Protein AF-A0A497LPN9-F1 (afdb_monomer)

pLDDT: mean 79.45, std 16.65, range [37.09, 97.19]

Foldseek 3Di:
DDPVVVVVVVVVVVVVVVVVPPPDDDDPVCVVPPDDDPDDLVRLVCCCVVPVVVVVVLLVQLCVVQPPHDADDDDPPQDDDDPNDGPRRVVVVLCVVAVVSVVSSVQSSCCSRPVDWDWDQDPVVSYIDTDDDDPPPDDDD

Sequence (141 aa):
MKIQDKIGKVTKTLIESIRGRTDALYTSTQRSIGLTPEISFDEMWEIYLAQPAVRAAVDFRADQIVGAGFFTTMSEEYNEKRGGKTAKEFIDEFCETVGLDQLLQVAARNLVAFGNEFWWIRPKEGDVISIPLFKVQKISF

Secondary structure (DSSP, 8-state):
--HHHHHHHHHHHHHHHHHT--S----HHHHHH-PPPSS-HHHHHHHHHH-HHHHHHHHHHHHHHHTT-------TT----BTTB-HHHHHHHHHHHHTHHHHHHHHHHHHHHHS--EEEEETTTTEEEEEP----S----

Structure (mmCIF, N/CA/C/O backbone):
data_AF-A0A497LPN9-F1
#
_entry.id   AF-A0A497LPN9-F1
#
loop_
_atom_site.group_PDB
_atom_site.id
_atom_site.type_symbol
_atom_site.label_atom_id
_atom_site.label_alt_id
_atom_site.label_comp_id
_atom_site.label_asym_id
_atom_site.label_entity_id
_atom_site.label_seq_id
_atom_site.pdbx_PDB_ins_code
_atom_site.Cartn_x
_atom_site.Cartn_y
_atom_site.Cartn_z
_atom_site.occupancy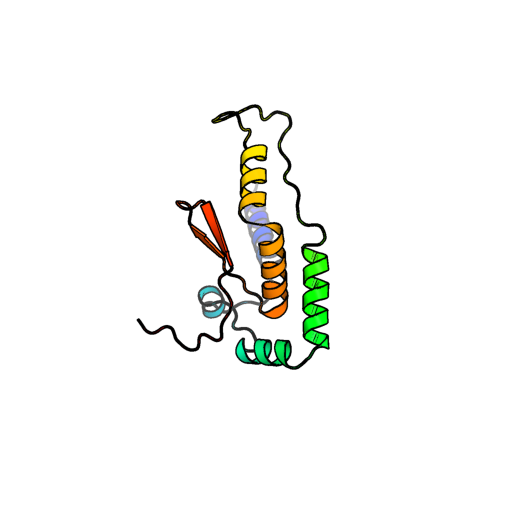
_atom_site.B_iso_or_equiv
_atom_site.auth_seq_id
_atom_site.auth_comp_id
_atom_site.auth_asym_id
_atom_site.auth_atom_id
_atom_site.pdbx_PDB_model_num
ATOM 1 N N . MET A 1 1 ? -26.707 54.899 1.920 1.00 48.25 1 MET A N 1
ATOM 2 C CA . MET A 1 1 ? -25.447 54.147 1.722 1.00 48.25 1 MET A CA 1
ATOM 3 C C . MET A 1 1 ? -25.673 53.151 0.582 1.00 48.25 1 MET A C 1
ATOM 5 O O . MET A 1 1 ? -26.168 52.062 0.804 1.00 48.25 1 MET A O 1
ATOM 9 N N . LYS A 1 2 ? -25.873 53.688 -0.626 1.00 46.97 2 LYS A N 1
ATOM 10 C CA . LYS A 1 2 ? -24.908 53.866 -1.731 1.00 46.97 2 LYS A CA 1
ATOM 11 C C . LYS A 1 2 ? -24.672 52.555 -2.494 1.00 46.97 2 LYS A C 1
ATOM 13 O O . LYS A 1 2 ? -23.815 51.754 -2.160 1.00 46.97 2 LYS A O 1
ATOM 18 N N . ILE A 1 3 ? -25.444 52.413 -3.574 1.00 56.12 3 ILE A N 1
ATOM 19 C CA . ILE A 1 3 ? -25.409 51.365 -4.613 1.00 56.12 3 ILE A CA 1
ATOM 20 C C . ILE A 1 3 ? -23.973 51.085 -5.116 1.00 56.12 3 ILE A C 1
ATOM 22 O O . ILE A 1 3 ? -23.668 49.974 -5.540 1.00 56.12 3 ILE A O 1
ATOM 26 N N . GLN A 1 4 ? -23.072 52.061 -4.971 1.00 56.53 4 GLN A N 1
ATOM 27 C CA . GLN A 1 4 ? -21.643 51.950 -5.263 1.00 56.53 4 GLN A CA 1
ATOM 28 C C . GLN A 1 4 ? -20.901 50.883 -4.430 1.00 56.53 4 GLN A C 1
ATOM 30 O O . GLN A 1 4 ? -20.039 50.206 -4.984 1.00 56.53 4 GLN A O 1
ATOM 35 N N . ASP A 1 5 ? -21.274 50.632 -3.167 1.00 58.25 5 ASP A N 1
ATOM 36 C CA . ASP A 1 5 ? -20.617 49.599 -2.336 1.00 58.25 5 ASP A CA 1
ATOM 37 C C . ASP A 1 5 ? -20.963 48.172 -2.780 1.00 58.25 5 ASP A C 1
ATOM 39 O O . ASP A 1 5 ? -20.150 47.250 -2.678 1.00 58.25 5 ASP A O 1
ATOM 43 N N . LYS A 1 6 ? -22.177 47.976 -3.309 1.00 55.62 6 LYS A N 1
ATOM 44 C CA . LYS A 1 6 ? -22.629 46.666 -3.796 1.00 55.62 6 LYS A CA 1
ATOM 45 C C . LYS A 1 6 ? -21.935 46.307 -5.111 1.00 55.62 6 LYS A C 1
ATOM 47 O O . LYS A 1 6 ? -21.541 45.160 -5.297 1.00 55.62 6 LYS A O 1
ATOM 52 N N . ILE A 1 7 ? -21.722 47.302 -5.974 1.00 59.94 7 ILE A N 1
ATOM 53 C CA . ILE A 1 7 ? -20.980 47.153 -7.233 1.00 59.94 7 ILE A CA 1
ATOM 54 C C . ILE A 1 7 ? -19.500 46.870 -6.944 1.00 59.94 7 ILE A C 1
ATOM 56 O O . ILE A 1 7 ? -18.939 45.956 -7.540 1.00 59.94 7 ILE A O 1
ATOM 60 N N . GLY A 1 8 ? -18.897 47.569 -5.975 1.00 57.28 8 GLY A N 1
ATOM 61 C CA . GLY A 1 8 ? -17.507 47.347 -5.561 1.00 57.28 8 GLY A CA 1
ATOM 62 C C . GLY A 1 8 ? -17.242 45.956 -4.974 1.00 57.28 8 GLY A C 1
ATOM 63 O O . GLY A 1 8 ? -16.194 45.370 -5.233 1.00 57.28 8 GLY A O 1
ATOM 64 N N . LYS A 1 9 ? -18.195 45.380 -4.226 1.00 57.31 9 LYS A N 1
ATOM 65 C CA . LYS A 1 9 ? -18.080 43.993 -3.738 1.00 57.31 9 LYS A CA 1
ATOM 66 C C . LYS A 1 9 ? -18.132 42.974 -4.874 1.00 57.31 9 LYS A C 1
ATOM 68 O O . LYS A 1 9 ? -17.310 42.067 -4.898 1.00 57.31 9 LYS A O 1
ATOM 73 N N . VAL A 1 10 ? -19.051 43.144 -5.826 1.00 60.12 10 VAL A N 1
ATOM 74 C CA . VAL A 1 10 ? -19.208 42.215 -6.957 1.00 60.12 10 VAL A CA 1
ATOM 75 C C . VAL A 1 10 ? -17.993 42.252 -7.881 1.00 60.12 10 VAL A C 1
ATOM 77 O O . VAL A 1 10 ? -17.508 41.198 -8.286 1.00 60.12 10 VAL A O 1
ATOM 80 N N . THR A 1 11 ? -17.450 43.438 -8.172 1.00 59.62 11 THR A N 1
ATOM 81 C CA . THR A 1 11 ? -16.236 43.557 -8.990 1.00 59.62 11 THR A CA 1
ATOM 82 C C . THR A 1 11 ? -15.019 42.979 -8.280 1.00 59.62 11 THR A C 1
ATOM 84 O O . THR A 1 11 ? -14.209 42.320 -8.926 1.00 59.62 11 THR A O 1
ATOM 87 N N . LYS A 1 12 ? -14.915 43.133 -6.954 1.00 57.47 12 LYS A N 1
ATOM 88 C CA . LYS A 1 12 ? -13.831 42.534 -6.168 1.00 57.47 12 LYS A CA 1
ATOM 89 C C . LYS A 1 12 ? -13.890 41.001 -6.176 1.00 57.47 12 LYS A C 1
ATOM 91 O O . LYS A 1 12 ? -12.869 40.378 -6.440 1.00 57.47 12 LYS A O 1
ATOM 96 N N . THR A 1 13 ? -15.075 40.400 -6.026 1.00 59.19 13 THR A N 1
ATOM 97 C CA . THR A 1 13 ? -15.263 38.938 -6.132 1.00 59.19 13 THR A CA 1
ATOM 98 C C . THR A 1 13 ? -14.966 38.413 -7.541 1.00 59.19 13 THR A C 1
ATOM 100 O O . THR A 1 13 ? -14.360 37.355 -7.693 1.00 59.19 13 THR A O 1
ATOM 103 N N . LEU A 1 14 ? -15.334 39.160 -8.587 1.00 58.25 14 LEU A N 1
ATOM 104 C CA . LEU A 1 14 ? -15.024 38.800 -9.974 1.00 58.25 14 LEU A CA 1
ATOM 105 C C . LEU A 1 14 ? -13.520 38.865 -10.256 1.00 58.25 14 LEU A C 1
ATOM 107 O O . LEU A 1 14 ? -12.968 37.938 -10.843 1.00 58.25 14 LEU A O 1
ATOM 111 N N . ILE A 1 15 ? -12.846 39.916 -9.790 1.00 58.88 15 ILE A N 1
ATOM 112 C CA . ILE A 1 15 ? -11.398 40.080 -9.947 1.00 58.88 15 ILE A CA 1
ATOM 113 C C . ILE A 1 15 ? -10.638 39.020 -9.139 1.00 58.88 15 ILE A C 1
ATOM 115 O O . ILE A 1 15 ? -9.663 38.475 -9.648 1.00 58.88 15 ILE A O 1
ATOM 119 N N . GLU A 1 16 ? -11.095 38.663 -7.934 1.00 54.72 16 GLU A N 1
ATOM 120 C CA . GLU A 1 16 ? -10.534 37.558 -7.140 1.00 54.72 16 GLU A CA 1
ATOM 121 C C . GLU A 1 16 ? -10.752 36.195 -7.827 1.00 54.72 16 GLU A C 1
ATOM 123 O O . GLU A 1 16 ? -9.832 35.379 -7.866 1.00 54.72 16 GLU A O 1
ATOM 128 N N . SER A 1 17 ? -11.899 35.982 -8.489 1.00 55.78 17 SER A N 1
ATOM 129 C CA . SER A 1 17 ? -12.166 34.759 -9.271 1.00 55.78 17 SER A CA 1
ATOM 130 C C . SER A 1 17 ? -11.307 34.622 -10.535 1.00 55.78 17 SER A C 1
ATOM 132 O O . SER A 1 17 ? -11.087 33.512 -11.023 1.00 55.78 17 SER A O 1
ATOM 134 N N . ILE A 1 18 ? -10.819 35.747 -11.066 1.00 55.62 18 ILE A N 1
ATOM 135 C CA . ILE A 1 18 ? -9.975 35.801 -12.265 1.00 55.62 18 ILE A CA 1
ATOM 136 C C . ILE A 1 18 ? -8.489 35.752 -11.878 1.00 55.62 18 ILE A C 1
ATOM 138 O O . ILE A 1 18 ? -7.713 35.075 -12.547 1.00 55.62 18 ILE A O 1
ATOM 142 N N . ARG A 1 19 ? -8.086 36.397 -10.773 1.00 50.28 19 ARG A N 1
ATOM 143 C CA . ARG A 1 19 ? -6.697 36.381 -10.275 1.00 50.28 19 ARG A CA 1
ATOM 144 C C . ARG A 1 19 ? -6.256 35.033 -9.705 1.00 50.28 19 ARG A C 1
ATOM 146 O O . ARG A 1 19 ? -5.061 34.778 -9.691 1.00 50.28 19 ARG A O 1
ATOM 153 N N . GLY A 1 20 ? -7.186 34.182 -9.270 1.00 48.06 20 GLY A N 1
ATOM 154 C CA . GLY A 1 20 ? -6.885 32.825 -8.795 1.00 48.06 20 GLY A CA 1
ATOM 155 C C . GLY A 1 20 ? -6.885 31.739 -9.880 1.00 48.06 20 GLY A C 1
ATOM 156 O O . GLY A 1 20 ? -6.789 30.567 -9.545 1.00 48.06 20 GLY A O 1
ATOM 157 N N . ARG A 1 21 ? -7.051 32.088 -11.167 1.00 46.94 21 ARG A N 1
ATOM 158 C CA . ARG A 1 21 ? -7.222 31.130 -12.282 1.00 46.94 21 ARG A CA 1
ATOM 159 C C . ARG A 1 21 ? -6.025 31.079 -13.236 1.00 46.94 21 ARG A C 1
ATOM 161 O O . ARG A 1 21 ? -6.189 31.015 -14.451 1.00 46.94 21 ARG A O 1
ATOM 168 N N . THR A 1 22 ? -4.818 31.082 -12.688 1.00 43.03 22 THR A N 1
ATOM 169 C CA . THR A 1 22 ? -3.593 30.728 -13.428 1.00 43.03 22 THR A CA 1
ATOM 170 C C . THR A 1 22 ? -3.191 29.270 -13.214 1.00 43.03 22 THR A C 1
ATOM 172 O O . THR A 1 22 ? -2.012 28.957 -13.275 1.00 43.03 22 THR A O 1
ATOM 175 N N . ASP A 1 23 ? -4.161 28.380 -13.008 1.00 49.62 23 ASP A N 1
ATOM 176 C CA . ASP A 1 23 ? -3.943 26.937 -13.069 1.00 49.62 23 ASP A CA 1
ATOM 177 C C . ASP A 1 23 ? -4.659 26.413 -14.314 1.00 49.62 23 ASP A C 1
ATOM 179 O O . ASP A 1 23 ? -5.822 26.747 -14.555 1.00 49.62 23 ASP A O 1
ATOM 183 N N . ALA A 1 24 ? -3.915 25.676 -15.141 1.00 57.66 24 ALA A N 1
ATOM 184 C CA . ALA A 1 24 ? -4.270 25.199 -16.475 1.00 57.66 24 ALA A CA 1
ATOM 185 C C . ALA A 1 24 ? -5.782 24.985 -16.689 1.00 57.66 24 ALA A C 1
ATOM 187 O O . ALA A 1 24 ? -6.433 24.189 -16.008 1.00 57.66 24 ALA A O 1
ATOM 188 N N . LEU A 1 25 ? -6.353 25.700 -17.663 1.00 52.53 25 LEU A N 1
ATOM 189 C CA . LEU A 1 25 ? -7.754 25.548 -18.047 1.00 52.53 25 LEU A CA 1
ATOM 190 C C . LEU A 1 25 ? -7.958 24.173 -18.693 1.00 52.53 25 LEU A C 1
ATOM 192 O O . LEU A 1 25 ? -7.850 24.023 -19.907 1.00 52.53 25 LEU A O 1
ATOM 196 N N . TYR A 1 26 ? -8.271 23.170 -17.876 1.00 58.47 26 TYR A N 1
ATOM 197 C CA . TYR A 1 26 ? -8.716 21.872 -18.363 1.00 58.47 26 TYR A CA 1
ATOM 198 C C . TYR A 1 26 ? -9.974 22.046 -19.211 1.00 58.47 26 TYR A C 1
ATOM 200 O O . TYR A 1 26 ? -10.941 22.695 -18.792 1.00 58.47 26 TYR A O 1
ATOM 208 N N . THR A 1 27 ? -9.964 21.451 -20.400 1.00 71.00 27 THR A N 1
ATOM 209 C CA . THR A 1 27 ? -11.150 21.369 -21.257 1.00 71.00 27 THR A CA 1
ATOM 210 C C . THR A 1 27 ? -12.294 20.676 -20.508 1.00 71.00 27 THR A C 1
ATOM 212 O O . THR A 1 27 ? -12.071 19.893 -19.580 1.00 71.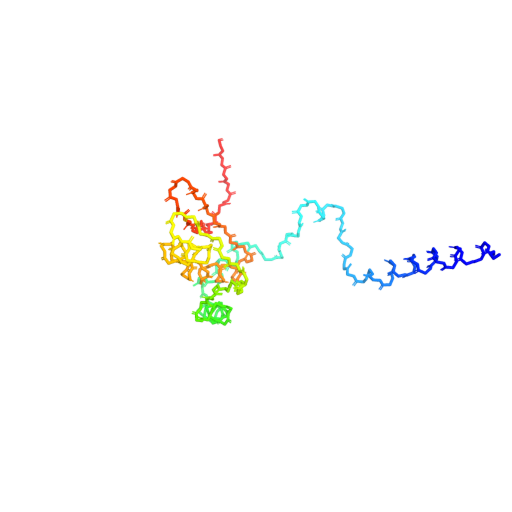00 27 THR A O 1
ATOM 215 N N . SER A 1 28 ? -13.544 20.945 -20.895 1.00 65.31 28 SER A N 1
ATOM 216 C CA . SER A 1 28 ? -14.717 20.269 -20.313 1.00 65.31 28 SER A CA 1
ATOM 217 C C . SER A 1 28 ? -14.585 18.741 -20.366 1.00 65.31 28 SER A C 1
ATOM 219 O O . SER A 1 28 ? -14.965 18.059 -19.417 1.00 65.31 28 SER A O 1
ATOM 221 N N . THR A 1 29 ? -13.962 18.223 -21.426 1.00 60.69 29 THR A N 1
ATOM 222 C CA . THR A 1 29 ? -13.629 16.807 -21.607 1.00 60.69 29 THR A CA 1
ATOM 223 C C . THR A 1 29 ? -12.604 16.310 -20.584 1.00 60.69 29 THR A C 1
ATOM 225 O O . THR A 1 29 ? -12.846 15.297 -19.935 1.00 60.69 29 THR A O 1
ATOM 228 N N . GLN A 1 30 ? -11.507 17.041 -20.356 1.00 61.62 30 GLN A N 1
ATOM 229 C CA . GLN A 1 30 ? -10.493 16.685 -19.346 1.00 61.62 30 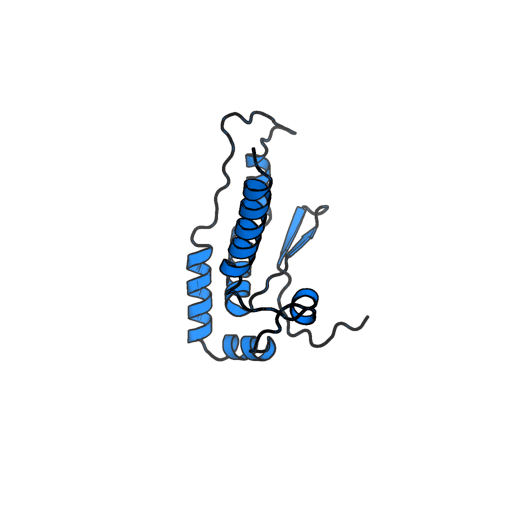GLN A CA 1
ATOM 230 C C . GLN A 1 30 ? -11.044 16.711 -17.914 1.00 61.62 30 GLN A C 1
ATOM 232 O O . GLN A 1 30 ? -10.615 15.925 -17.076 1.00 61.62 30 GLN A O 1
ATOM 237 N N . ARG A 1 31 ? -12.034 17.565 -17.625 1.00 61.69 31 ARG A N 1
ATOM 238 C CA . ARG A 1 31 ? -12.725 17.549 -16.3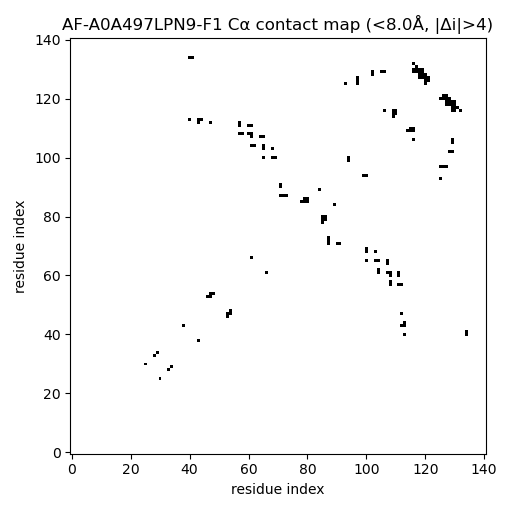24 1.00 61.69 31 ARG A CA 1
ATOM 239 C C . ARG A 1 31 ? -13.612 16.323 -16.123 1.00 61.69 31 ARG A C 1
ATOM 241 O O . ARG A 1 31 ? -13.811 15.921 -14.984 1.00 61.69 31 ARG A O 1
ATOM 248 N N . SER A 1 32 ? -14.166 15.767 -17.199 1.00 64.12 32 SER A N 1
ATOM 249 C CA . SER A 1 32 ? -15.079 14.623 -17.125 1.00 64.12 32 SER A CA 1
ATOM 250 C C . SER A 1 32 ? -14.366 13.274 -17.200 1.00 64.12 32 SER A C 1
ATOM 252 O O . SER A 1 32 ? -14.854 12.315 -16.616 1.00 64.12 32 SER A O 1
ATOM 254 N N . ILE A 1 33 ? -13.268 13.185 -17.955 1.00 64.25 33 ILE A N 1
ATOM 255 C CA . ILE A 1 33 ? -12.562 11.923 -18.250 1.00 64.25 33 ILE A CA 1
ATOM 256 C C . ILE A 1 33 ? -11.258 11.813 -17.441 1.00 64.25 33 ILE A C 1
ATOM 258 O O . ILE A 1 33 ? -10.718 10.725 -17.272 1.00 64.25 33 ILE A O 1
ATOM 262 N N . GLY A 1 34 ? -10.777 12.928 -16.888 1.00 67.06 34 GLY A N 1
ATOM 263 C CA . GLY A 1 34 ? -9.471 13.018 -16.248 1.00 67.06 34 GLY A CA 1
ATOM 264 C C . GLY A 1 34 ? -8.361 13.344 -17.247 1.00 67.06 34 GLY A C 1
ATOM 265 O O . GLY A 1 34 ? -8.590 13.540 -18.444 1.00 67.06 34 GLY A O 1
ATOM 266 N N . LEU A 1 35 ? -7.139 13.443 -16.728 1.00 67.62 35 LEU A N 1
ATOM 267 C CA . LEU A 1 35 ? -5.938 13.601 -17.538 1.00 67.62 35 LEU A CA 1
ATOM 268 C C . LEU A 1 35 ? -5.388 12.224 -17.881 1.00 67.62 35 LEU A C 1
ATOM 270 O O . LEU A 1 35 ? -5.110 11.425 -16.990 1.00 67.62 35 LEU A O 1
ATOM 274 N N . THR A 1 36 ? -5.208 11.961 -19.171 1.00 71.81 36 THR A N 1
ATOM 275 C CA . THR A 1 36 ? -4.424 10.810 -19.609 1.00 71.81 36 THR A CA 1
ATOM 276 C C . THR A 1 36 ? -2.953 11.108 -19.314 1.00 71.81 36 THR A C 1
ATOM 278 O O . THR A 1 36 ? -2.478 12.171 -19.728 1.00 71.81 36 THR A O 1
ATOM 281 N N . PRO A 1 37 ? -2.236 10.234 -18.587 1.00 75.88 37 PRO A N 1
ATOM 282 C CA . PRO A 1 37 ? -0.809 10.418 -18.374 1.00 75.88 37 PRO A CA 1
ATOM 283 C C . PRO A 1 37 ? -0.078 10.407 -19.722 1.00 75.88 37 PRO A C 1
ATOM 285 O O . PRO A 1 37 ? -0.473 9.693 -20.642 1.00 75.88 37 PRO A O 1
ATOM 288 N N . GLU A 1 38 ? 0.975 11.217 -19.839 1.00 83.00 38 GLU A N 1
ATOM 289 C CA . GLU A 1 38 ? 1.786 11.296 -21.063 1.00 83.00 38 GLU A CA 1
ATOM 290 C C . GLU A 1 38 ? 2.497 9.968 -21.354 1.00 83.00 38 GLU A C 1
ATOM 292 O O . GLU A 1 38 ? 2.607 9.562 -22.507 1.00 83.00 38 GLU A O 1
ATOM 297 N N . ILE A 1 39 ? 2.922 9.274 -20.295 1.00 86.69 39 ILE A N 1
ATOM 298 C CA . ILE A 1 39 ? 3.528 7.945 -20.359 1.00 86.69 39 ILE A CA 1
ATOM 299 C C . ILE A 1 39 ? 2.436 6.910 -20.100 1.00 86.69 39 ILE A C 1
ATOM 301 O O . ILE A 1 39 ? 1.679 7.016 -19.130 1.00 86.69 39 ILE A O 1
ATOM 305 N N . SER A 1 40 ? 2.358 5.895 -20.956 1.00 88.12 40 SER A N 1
ATOM 306 C CA . SER A 1 40 ? 1.401 4.807 -20.772 1.00 88.12 40 SER A CA 1
ATOM 307 C C . SER A 1 40 ? 1.764 3.935 -19.564 1.00 88.12 40 SER A C 1
ATOM 309 O O . SER A 1 40 ? 2.925 3.815 -19.172 1.00 88.12 40 SER A O 1
ATOM 311 N N . PHE A 1 41 ? 0.764 3.277 -18.971 1.00 87.00 41 PHE A N 1
ATOM 312 C CA . PHE A 1 41 ? 1.010 2.320 -17.887 1.00 87.00 41 PHE A CA 1
ATOM 313 C C . PHE A 1 41 ? 1.952 1.186 -18.318 1.00 87.00 41 PHE A C 1
ATOM 315 O O . PHE A 1 41 ? 2.808 0.770 -17.539 1.00 87.00 41 PHE A O 1
ATOM 322 N N . ASP A 1 42 ? 1.847 0.739 -19.571 1.00 88.69 42 ASP A N 1
ATOM 323 C CA . ASP A 1 42 ? 2.718 -0.297 -20.124 1.00 88.69 42 ASP A CA 1
ATOM 324 C C . ASP A 1 42 ? 4.186 0.147 -20.141 1.00 88.69 42 ASP A C 1
ATOM 326 O O . ASP A 1 42 ? 5.053 -0.600 -19.691 1.00 88.69 42 ASP A O 1
ATOM 330 N N . GLU A 1 43 ? 4.469 1.373 -20.587 1.00 91.06 43 GLU A N 1
ATOM 331 C CA . GLU A 1 43 ? 5.825 1.933 -20.578 1.00 91.06 43 GLU A CA 1
ATOM 332 C C . GLU A 1 43 ? 6.360 2.119 -19.154 1.00 91.06 43 GLU A C 1
ATOM 334 O O . GLU A 1 43 ? 7.508 1.766 -18.885 1.00 91.06 43 GLU A O 1
ATOM 339 N N . MET A 1 44 ? 5.533 2.609 -18.221 1.00 90.88 44 MET A N 1
ATOM 340 C CA . MET A 1 44 ? 5.920 2.725 -16.807 1.00 90.88 44 MET A CA 1
ATOM 341 C C . MET A 1 44 ? 6.307 1.363 -16.219 1.00 90.88 44 MET A C 1
ATOM 343 O O . MET A 1 44 ? 7.316 1.251 -15.521 1.00 90.88 44 MET A O 1
ATOM 347 N N . TRP A 1 45 ? 5.540 0.317 -16.534 1.00 91.00 45 TRP A N 1
ATOM 348 C CA . TRP A 1 45 ? 5.807 -1.043 -16.073 1.00 91.00 45 TRP A CA 1
ATOM 349 C C . TRP A 1 45 ? 7.105 -1.616 -16.651 1.00 91.00 45 TRP A C 1
ATOM 351 O O . TRP A 1 45 ? 7.907 -2.194 -15.915 1.00 91.00 45 TRP A O 1
ATOM 361 N N . GLU A 1 46 ? 7.343 -1.432 -17.953 1.00 92.19 46 GLU A N 1
ATOM 362 C CA . GLU A 1 46 ? 8.588 -1.862 -18.600 1.00 92.19 46 GLU A CA 1
ATOM 363 C C . GLU A 1 46 ? 9.806 -1.161 -17.995 1.00 92.19 46 GLU A C 1
ATOM 365 O O . GLU A 1 46 ? 10.791 -1.816 -17.659 1.00 92.19 46 GLU A O 1
ATOM 370 N N . ILE A 1 47 ? 9.733 0.155 -17.776 1.00 93.00 47 ILE A N 1
ATOM 371 C CA . ILE A 1 47 ? 10.821 0.916 -17.149 1.00 93.00 47 ILE A CA 1
ATOM 372 C C . ILE A 1 47 ? 11.070 0.427 -15.717 1.00 93.00 47 ILE A C 1
ATOM 374 O O . ILE A 1 47 ? 12.224 0.215 -15.337 1.00 93.00 47 ILE A O 1
ATOM 378 N N . TYR A 1 48 ? 10.005 0.215 -14.937 1.00 91.88 48 TYR A N 1
ATOM 379 C CA . TYR A 1 48 ? 10.099 -0.258 -13.555 1.00 91.88 48 TYR A CA 1
ATOM 380 C C . TYR A 1 48 ? 10.794 -1.625 -13.449 1.00 91.88 48 TYR A C 1
ATOM 382 O O . TYR A 1 48 ? 11.595 -1.843 -12.537 1.00 91.88 48 TYR A O 1
ATOM 390 N N . LEU A 1 49 ? 10.526 -2.540 -14.388 1.00 91.00 49 LEU A N 1
ATOM 391 C CA . LEU A 1 49 ? 11.160 -3.860 -14.425 1.00 91.00 49 LEU A CA 1
ATOM 392 C C . LEU A 1 49 ? 12.575 -3.837 -15.016 1.00 91.00 49 LEU A C 1
ATOM 394 O O . LEU A 1 49 ? 13.448 -4.556 -14.528 1.00 91.00 49 LEU A O 1
ATOM 398 N N . ALA A 1 50 ? 12.806 -3.039 -16.058 1.00 95.38 50 ALA A N 1
ATOM 399 C CA . ALA A 1 50 ? 14.060 -3.038 -16.804 1.00 95.38 50 ALA A CA 1
ATOM 400 C C . ALA A 1 50 ? 15.189 -2.273 -16.100 1.00 95.38 50 ALA A C 1
ATOM 402 O O . ALA A 1 50 ? 16.356 -2.615 -16.286 1.00 95.38 50 ALA A O 1
ATOM 403 N N . GLN A 1 51 ? 14.870 -1.232 -15.320 1.00 96.50 51 GLN A N 1
ATOM 404 C CA . GLN A 1 51 ? 15.860 -0.319 -14.741 1.00 96.50 51 GLN A CA 1
ATOM 405 C C . GLN A 1 51 ? 15.930 -0.445 -13.209 1.00 96.50 51 GLN A C 1
ATOM 407 O O . GLN A 1 51 ? 15.105 0.140 -12.501 1.00 96.50 51 GLN A O 1
ATOM 412 N N . PRO A 1 52 ? 16.963 -1.113 -12.654 1.00 96.00 52 PRO A N 1
ATOM 413 C CA . PRO A 1 52 ? 17.120 -1.264 -11.206 1.00 96.00 52 PRO A CA 1
ATOM 414 C C . PRO A 1 52 ? 17.196 0.069 -10.453 1.00 96.00 52 PRO A C 1
ATOM 416 O O . PRO A 1 52 ? 16.704 0.170 -9.333 1.00 96.00 52 PRO A O 1
ATOM 419 N N . ALA A 1 53 ? 17.776 1.103 -11.071 1.00 97.19 53 ALA A N 1
ATOM 420 C CA . ALA A 1 53 ? 17.874 2.434 -10.475 1.00 97.19 53 ALA A CA 1
ATOM 421 C C . ALA A 1 53 ? 16.497 3.091 -10.280 1.00 97.19 53 ALA A C 1
ATOM 423 O O . ALA A 1 53 ? 16.263 3.718 -9.250 1.00 97.19 53 ALA A O 1
ATOM 424 N N . VAL A 1 54 ? 15.574 2.913 -11.234 1.00 95.56 54 VAL A N 1
ATOM 425 C CA . VAL A 1 54 ? 14.200 3.428 -11.120 1.00 95.56 54 VAL A CA 1
ATOM 426 C C . VAL A 1 54 ? 13.472 2.698 -10.004 1.00 95.56 54 VAL A C 1
ATOM 428 O O . VAL A 1 54 ? 12.894 3.338 -9.130 1.00 95.56 54 VAL A O 1
ATOM 431 N N . ARG A 1 55 ? 13.562 1.366 -9.976 1.00 95.12 55 ARG A N 1
ATOM 432 C CA . ARG A 1 55 ? 12.961 0.563 -8.910 1.00 95.12 55 ARG A CA 1
ATOM 433 C C . ARG A 1 55 ? 13.475 0.962 -7.526 1.00 95.12 55 ARG A C 1
ATOM 435 O O . ARG A 1 55 ? 12.668 1.190 -6.632 1.00 95.12 55 ARG A O 1
ATOM 442 N N . ALA A 1 56 ? 14.788 1.120 -7.370 1.00 96.88 56 ALA A N 1
ATOM 443 C CA . ALA A 1 56 ? 15.388 1.562 -6.115 1.00 96.88 56 ALA A CA 1
ATOM 444 C C . ALA A 1 56 ? 14.935 2.976 -5.714 1.00 96.88 56 ALA A C 1
ATOM 446 O O . ALA A 1 56 ? 14.699 3.227 -4.537 1.00 96.88 56 ALA A O 1
ATOM 447 N N . ALA A 1 57 ? 14.775 3.893 -6.673 1.00 97.06 57 ALA A N 1
ATOM 448 C CA . ALA A 1 57 ? 14.265 5.236 -6.403 1.00 97.06 57 ALA A CA 1
ATOM 449 C C . ALA A 1 57 ? 12.794 5.222 -5.951 1.00 97.06 57 ALA A C 1
ATOM 451 O O . ALA A 1 57 ? 12.436 5.948 -5.022 1.00 97.06 57 ALA A O 1
ATOM 452 N N . VAL A 1 58 ? 11.957 4.383 -6.573 1.00 95.75 58 VAL A N 1
ATOM 453 C CA . VAL A 1 58 ? 10.565 4.164 -6.151 1.00 95.75 58 VAL A CA 1
ATOM 454 C C . VAL A 1 58 ? 10.524 3.598 -4.736 1.00 95.75 58 VAL A C 1
ATOM 456 O O . VAL A 1 58 ? 9.819 4.144 -3.892 1.00 95.75 58 VAL A O 1
ATOM 459 N N . ASP A 1 59 ? 11.288 2.535 -4.473 1.00 94.25 59 ASP A N 1
ATOM 460 C CA . ASP A 1 59 ? 11.331 1.879 -3.165 1.00 94.25 59 ASP A CA 1
ATOM 461 C C . ASP A 1 59 ? 11.805 2.854 -2.083 1.00 94.25 59 ASP A C 1
ATOM 463 O O . ASP A 1 59 ? 11.117 3.045 -1.086 1.00 94.25 59 ASP A O 1
ATOM 467 N N . PHE A 1 60 ? 12.894 3.585 -2.336 1.00 95.56 60 PHE A N 1
ATOM 468 C CA . PHE A 1 60 ? 13.386 4.610 -1.419 1.00 95.56 60 PHE A CA 1
ATOM 469 C C . PHE A 1 60 ? 12.326 5.677 -1.129 1.00 95.56 60 PHE A C 1
ATOM 471 O O . PHE A 1 60 ? 12.158 6.101 0.012 1.00 95.56 60 PHE A O 1
ATOM 478 N N . ARG A 1 61 ? 11.585 6.126 -2.149 1.00 95.50 61 ARG A N 1
ATOM 479 C CA . ARG A 1 61 ? 10.540 7.135 -1.960 1.00 95.50 61 ARG A CA 1
ATOM 480 C C . ARG A 1 61 ? 9.344 6.586 -1.185 1.00 95.50 61 ARG A C 1
ATOM 482 O O . ARG A 1 61 ? 8.810 7.316 -0.355 1.00 95.50 61 ARG A O 1
ATOM 489 N N . ALA A 1 62 ? 8.945 5.342 -1.436 1.00 94.44 62 ALA A N 1
ATOM 490 C CA . ALA A 1 62 ? 7.902 4.667 -0.672 1.00 94.44 62 ALA A CA 1
ATOM 491 C C . ALA A 1 62 ? 8.303 4.543 0.807 1.00 94.44 62 ALA A C 1
ATOM 493 O O . ALA A 1 62 ? 7.515 4.909 1.679 1.00 94.44 62 ALA A O 1
ATOM 494 N N . ASP A 1 63 ? 9.559 4.176 1.079 1.00 93.31 63 ASP A N 1
ATOM 495 C CA . ASP A 1 63 ? 10.110 4.092 2.435 1.00 93.31 63 ASP A CA 1
ATOM 496 C C . ASP A 1 63 ? 10.105 5.448 3.150 1.00 93.31 63 ASP A C 1
ATOM 498 O O . ASP A 1 63 ? 9.872 5.506 4.350 1.00 93.31 63 ASP A O 1
ATOM 502 N N . GLN A 1 64 ? 10.320 6.563 2.441 1.00 93.56 64 GLN A N 1
ATOM 503 C CA . GLN A 1 64 ? 10.205 7.896 3.052 1.00 93.56 64 GLN A CA 1
ATOM 504 C C . GLN A 1 64 ? 8.754 8.309 3.347 1.00 93.56 64 GLN A C 1
ATOM 506 O O . GLN A 1 64 ? 8.534 9.149 4.215 1.00 93.56 64 GLN A O 1
ATOM 511 N N . ILE A 1 65 ? 7.774 7.775 2.610 1.00 91.69 65 ILE A N 1
ATOM 512 C CA . ILE A 1 65 ? 6.351 8.091 2.805 1.00 91.69 65 ILE A CA 1
ATOM 513 C C . ILE A 1 65 ? 5.786 7.301 3.984 1.00 91.69 65 ILE A C 1
ATOM 515 O O . ILE A 1 65 ? 5.109 7.877 4.832 1.00 91.69 65 ILE A O 1
ATOM 519 N N . VAL A 1 66 ? 6.044 5.994 4.023 1.00 90.56 66 VAL A N 1
ATOM 520 C CA . VAL A 1 66 ? 5.467 5.090 5.030 1.00 90.56 66 VAL A CA 1
ATOM 521 C C . VAL A 1 66 ? 6.370 4.983 6.253 1.00 90.56 66 VAL A C 1
ATOM 523 O O . VAL A 1 66 ? 5.882 4.989 7.380 1.00 90.56 66 VAL A O 1
ATOM 526 N N . GLY A 1 67 ? 7.689 4.953 6.061 1.00 84.88 67 GLY A N 1
ATOM 527 C CA . GLY A 1 67 ? 8.672 4.976 7.139 1.00 84.88 67 GLY A CA 1
ATOM 528 C C . GLY A 1 67 ? 8.461 3.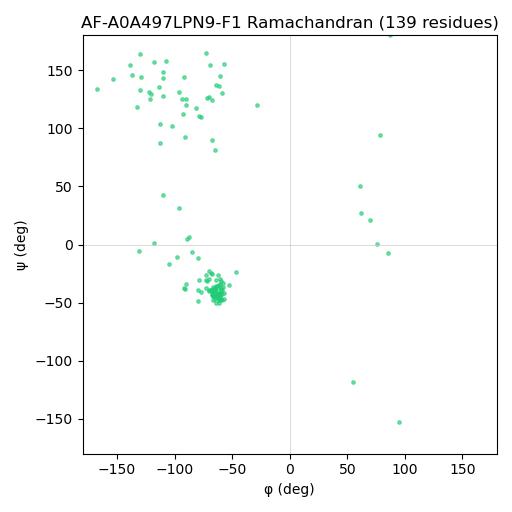862 8.160 1.00 84.88 67 GLY A C 1
ATOM 529 O O . GLY A 1 67 ? 8.560 2.680 7.844 1.00 84.88 67 GLY A O 1
ATOM 530 N N . ALA A 1 68 ? 8.194 4.260 9.405 1.00 82.38 68 ALA A N 1
ATOM 531 C CA . ALA A 1 68 ? 7.960 3.353 10.528 1.00 82.38 68 ALA A CA 1
ATOM 532 C C . ALA A 1 68 ? 6.488 2.913 10.674 1.00 82.38 68 ALA A C 1
ATOM 534 O O . ALA A 1 68 ? 6.153 2.281 11.672 1.00 82.38 68 ALA A O 1
ATOM 535 N N . GLY A 1 69 ? 5.621 3.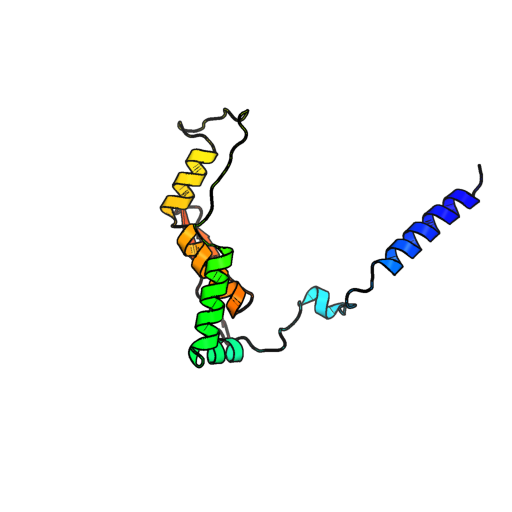266 9.719 1.00 84.00 69 GLY A N 1
ATOM 536 C CA . GLY A 1 69 ? 4.178 3.040 9.780 1.00 84.00 69 GLY A CA 1
ATOM 537 C C . GLY A 1 69 ? 3.424 4.260 10.306 1.00 84.00 69 GLY A C 1
ATOM 538 O O . GLY A 1 69 ? 3.858 5.406 10.158 1.00 84.00 69 GLY A O 1
ATOM 539 N N . PHE A 1 70 ? 2.271 4.020 10.922 1.00 88.19 70 PHE A N 1
ATOM 540 C CA . PHE A 1 70 ? 1.418 5.069 11.478 1.00 88.19 70 PHE A CA 1
ATOM 541 C C . PHE A 1 70 ? 1.014 4.745 12.919 1.00 88.19 70 PHE A C 1
ATOM 543 O O . PHE A 1 70 ? 1.123 3.619 13.392 1.00 88.19 70 PHE A O 1
ATOM 550 N N . PHE A 1 71 ? 0.523 5.754 13.632 1.00 88.19 71 PHE A N 1
ATOM 551 C CA . PHE A 1 71 ? -0.110 5.567 14.930 1.00 88.19 71 PHE A CA 1
ATOM 552 C C . PHE A 1 71 ? -1.456 6.275 14.934 1.00 88.19 71 PHE A C 1
ATOM 554 O O . PHE A 1 71 ? -1.625 7.343 14.342 1.00 88.19 71 PHE A O 1
ATOM 561 N N . THR A 1 72 ? -2.426 5.679 15.612 1.00 90.81 72 THR A N 1
ATOM 562 C CA . THR A 1 72 ? -3.736 6.296 15.796 1.00 90.81 72 THR A CA 1
ATOM 563 C C . THR A 1 72 ? -3.752 7.093 17.095 1.00 90.81 72 THR A C 1
ATOM 565 O O . THR A 1 72 ? -3.159 6.699 18.106 1.00 90.81 72 THR A O 1
ATOM 568 N N . THR A 1 73 ? -4.458 8.217 17.090 1.00 91.88 73 THR A N 1
ATOM 569 C CA . THR A 1 73 ? -4.702 9.034 18.280 1.00 91.88 73 THR A CA 1
ATOM 570 C C . THR A 1 73 ? -6.196 9.091 18.573 1.00 91.88 73 THR A C 1
ATOM 572 O O . THR A 1 73 ? -7.031 8.849 17.703 1.00 91.88 73 THR A O 1
ATOM 575 N N . MET A 1 74 ? -6.541 9.378 19.825 1.00 92.56 74 MET A N 1
ATOM 576 C CA . MET A 1 74 ? -7.921 9.523 20.283 1.00 92.56 74 MET A CA 1
ATOM 577 C C . MET A 1 74 ? -8.008 10.742 21.195 1.00 92.56 74 MET A C 1
ATOM 579 O O . MET A 1 74 ? -7.055 11.029 21.916 1.00 92.56 74 MET A O 1
ATOM 583 N N . SER A 1 75 ? -9.141 11.447 21.165 1.00 91.56 75 SER A N 1
ATOM 584 C CA . SER A 1 75 ? -9.403 12.526 22.123 1.00 91.56 75 SER A CA 1
ATOM 585 C C . SER A 1 75 ? -9.426 11.976 23.549 1.00 91.56 75 SER A C 1
ATOM 587 O O . SER A 1 75 ? -10.054 10.945 23.796 1.00 91.56 75 SER A O 1
ATOM 589 N N . GLU A 1 76 ? -8.797 12.684 24.486 1.00 87.75 76 GLU A N 1
ATOM 590 C CA . GLU A 1 76 ? -8.780 12.316 25.910 1.00 87.75 76 GLU A CA 1
ATOM 591 C C . GLU A 1 76 ? -10.188 12.307 26.530 1.00 87.75 76 GLU A C 1
ATOM 593 O O . GLU A 1 76 ? -10.460 11.564 27.468 1.00 87.75 76 GLU A O 1
ATOM 598 N N . GLU A 1 77 ? -11.110 13.097 25.978 1.00 89.81 77 GLU A N 1
ATOM 599 C CA . GLU A 1 77 ? -12.495 13.202 26.450 1.00 89.81 77 GLU A CA 1
ATOM 600 C C . GLU A 1 77 ? -13.384 12.038 25.969 1.00 89.81 77 GLU A C 1
ATOM 602 O O . GLU A 1 77 ? -14.510 11.863 26.448 1.00 89.81 77 GLU A O 1
ATOM 607 N N . TYR A 1 78 ? -12.901 11.225 25.023 1.00 87.75 78 TYR A N 1
ATOM 608 C CA . TYR A 1 78 ? -13.666 10.121 24.455 1.00 87.75 78 TYR A CA 1
ATOM 609 C C . TYR A 1 78 ? -13.660 8.907 25.393 1.00 87.75 78 TYR A C 1
ATOM 611 O O . TYR A 1 78 ? -12.653 8.222 25.555 1.00 87.75 78 TYR A O 1
ATOM 619 N N . ASN A 1 79 ? -14.821 8.610 25.982 1.00 84.38 79 ASN A N 1
ATOM 620 C CA . ASN A 1 79 ? -14.980 7.549 26.984 1.00 84.38 79 ASN A CA 1
ATOM 621 C C . ASN A 1 79 ? -15.938 6.425 26.557 1.00 84.38 79 ASN A C 1
ATOM 623 O O . ASN A 1 79 ? -16.185 5.491 27.323 1.00 84.38 79 ASN A O 1
ATOM 627 N N . GLU A 1 80 ? -16.495 6.495 25.348 1.00 88.06 80 GLU A N 1
ATOM 628 C CA . GLU A 1 80 ? -17.447 5.496 24.872 1.00 88.06 80 GLU A CA 1
ATOM 629 C C . GLU A 1 80 ? -16.755 4.158 24.593 1.00 88.06 80 GLU A C 1
ATOM 631 O O . GLU A 1 80 ? -15.780 4.070 23.839 1.00 88.06 80 GLU A O 1
ATOM 636 N N . LYS A 1 81 ? -17.296 3.091 25.188 1.00 88.88 81 LYS A N 1
ATOM 637 C CA . LYS A 1 81 ? -16.839 1.717 24.977 1.00 88.88 81 LYS A CA 1
ATOM 638 C C . LYS A 1 81 ? -17.986 0.860 24.472 1.00 88.88 81 LYS A C 1
ATOM 640 O O . LYS A 1 81 ? -19.058 0.828 25.075 1.00 88.88 81 LYS A O 1
ATOM 645 N N . ARG A 1 82 ? -17.744 0.106 23.401 1.00 85.44 82 ARG A N 1
ATOM 646 C CA . ARG A 1 82 ? -18.690 -0.879 22.864 1.00 85.44 82 ARG A CA 1
ATOM 647 C C . ARG A 1 82 ? -18.020 -2.244 22.855 1.00 85.44 82 ARG A C 1
ATOM 649 O O . ARG A 1 82 ? -16.927 -2.395 22.329 1.00 85.44 82 ARG A O 1
ATOM 656 N N . GLY A 1 83 ? -18.654 -3.236 23.482 1.00 82.69 83 GLY A N 1
ATOM 657 C CA . GLY A 1 83 ? -18.054 -4.570 23.614 1.00 82.69 83 GLY A CA 1
ATOM 658 C C . GLY A 1 83 ? -16.741 -4.581 24.413 1.00 82.69 83 GLY A C 1
ATOM 659 O O . GLY A 1 83 ? -15.890 -5.424 24.167 1.00 82.69 83 GLY A O 1
ATOM 660 N N . GLY A 1 84 ? -16.561 -3.629 25.336 1.00 86.94 84 GLY A N 1
ATOM 661 C CA . GLY A 1 84 ? -15.367 -3.516 26.183 1.00 86.94 84 GLY A CA 1
ATOM 662 C C . GLY A 1 84 ? -14.192 -2.745 25.573 1.00 86.94 84 GLY A C 1
ATOM 663 O O . GLY A 1 84 ? -13.253 -2.451 26.306 1.00 86.94 84 GLY A O 1
ATOM 664 N N . LYS A 1 85 ? -14.265 -2.363 24.292 1.00 88.88 85 LYS A N 1
ATOM 665 C CA . LYS A 1 85 ? -13.208 -1.636 23.573 1.00 88.88 85 LYS A CA 1
ATOM 666 C C . LYS A 1 85 ? -13.624 -0.196 23.272 1.00 88.88 85 LYS A C 1
ATOM 668 O O . LYS A 1 85 ? -14.793 0.079 22.986 1.00 88.88 85 LYS A O 1
ATOM 673 N N . THR A 1 86 ? -12.667 0.718 23.350 1.00 91.06 86 THR A N 1
ATOM 674 C CA . THR A 1 86 ? -12.751 2.073 22.792 1.00 91.06 86 THR A CA 1
ATOM 675 C C . THR A 1 86 ? -12.648 2.021 21.265 1.00 91.06 86 THR A C 1
ATOM 677 O O . THR A 1 86 ? -12.230 1.016 20.687 1.00 91.06 86 THR A O 1
ATOM 680 N N . ALA A 1 87 ? -13.008 3.116 20.589 1.00 90.06 87 ALA A N 1
ATOM 681 C CA . ALA A 1 87 ? -12.863 3.210 19.136 1.00 90.06 87 ALA A CA 1
ATOM 682 C C . ALA A 1 87 ? -11.401 3.048 18.691 1.00 90.06 87 ALA A C 1
ATOM 684 O O . ALA A 1 87 ? -11.143 2.390 17.688 1.00 90.06 87 ALA A O 1
ATOM 685 N N . LYS A 1 88 ? -10.449 3.594 19.459 1.00 91.69 88 LYS A N 1
ATOM 686 C CA . LYS A 1 88 ? -9.018 3.451 19.179 1.00 91.69 88 LYS A CA 1
ATOM 687 C C . LYS A 1 88 ? -8.557 2.002 19.272 1.00 91.69 88 LYS A C 1
ATOM 689 O O . LYS A 1 88 ? -7.965 1.513 18.323 1.00 91.69 88 LYS A O 1
ATOM 694 N N . GLU A 1 89 ? -8.884 1.311 20.363 1.00 91.81 89 GLU A N 1
ATOM 695 C CA . GLU A 1 89 ? -8.508 -0.101 20.537 1.00 91.81 89 GLU A CA 1
ATOM 696 C C . GLU A 1 89 ? -9.080 -0.984 19.422 1.00 91.81 89 GLU A C 1
ATOM 698 O O . GLU A 1 89 ? -8.396 -1.874 18.931 1.00 91.81 89 GLU A O 1
ATOM 703 N N . PHE A 1 90 ? -10.315 -0.714 18.986 1.00 91.50 90 PHE A N 1
ATOM 704 C CA . PHE A 1 90 ? -10.929 -1.430 17.868 1.00 91.50 90 PHE A CA 1
ATOM 705 C C . PHE A 1 90 ? -10.203 -1.179 16.538 1.00 91.50 90 PHE A C 1
ATOM 707 O O . PHE A 1 90 ? -9.983 -2.113 15.771 1.00 91.50 90 PHE A O 1
ATOM 714 N N . ILE A 1 91 ? -9.842 0.076 16.251 1.00 91.06 91 ILE A N 1
ATOM 715 C CA . ILE A 1 91 ? -9.113 0.423 15.025 1.00 91.06 91 ILE A CA 1
ATOM 716 C C . ILE A 1 91 ? -7.705 -0.172 15.054 1.00 91.06 91 ILE A C 1
ATOM 718 O O . ILE A 1 91 ? -7.280 -0.726 14.048 1.00 91.06 91 ILE A O 1
ATOM 722 N N . ASP A 1 92 ? -6.997 -0.092 16.179 1.00 92.94 92 ASP A N 1
ATOM 723 C CA . ASP A 1 92 ? -5.633 -0.616 16.303 1.00 92.94 92 ASP A CA 1
ATOM 724 C C . ASP A 1 92 ? -5.592 -2.131 16.077 1.00 92.94 92 ASP A C 1
ATOM 726 O O . ASP A 1 92 ? -4.793 -2.612 15.278 1.00 92.94 92 ASP A O 1
ATOM 730 N N . GLU A 1 93 ? -6.511 -2.872 16.698 1.00 91.88 93 GLU A N 1
ATOM 731 C CA . GLU A 1 93 ? -6.651 -4.315 16.485 1.00 91.88 93 GLU A CA 1
ATOM 732 C C . GLU A 1 93 ? -6.999 -4.651 15.030 1.00 91.88 93 GLU A C 1
ATOM 734 O O . GLU A 1 93 ? -6.456 -5.599 14.461 1.00 91.88 93 GLU A O 1
ATOM 739 N N . PHE A 1 94 ? -7.891 -3.876 14.404 1.00 91.12 94 PHE A N 1
ATOM 740 C CA . PHE A 1 94 ? -8.215 -4.052 12.990 1.00 91.12 94 PHE A CA 1
ATOM 741 C C . PHE A 1 94 ? -6.979 -3.837 12.108 1.00 91.12 94 PHE A C 1
ATOM 743 O O . PHE A 1 94 ? -6.685 -4.675 11.259 1.00 91.12 94 PHE A O 1
ATOM 750 N N . CYS A 1 95 ? -6.237 -2.751 12.335 1.00 91.38 95 CYS A N 1
ATOM 751 C CA . CYS A 1 95 ? -5.023 -2.415 11.598 1.00 91.38 95 CYS A CA 1
ATOM 752 C C . CYS A 1 95 ? -3.939 -3.492 11.732 1.00 91.38 95 CYS A C 1
ATOM 754 O O . CYS A 1 95 ? -3.303 -3.835 10.736 1.00 91.38 95 CYS A O 1
ATOM 756 N N . GLU A 1 96 ? -3.760 -4.040 12.936 1.00 91.31 96 GLU A N 1
ATOM 757 C CA . GLU A 1 96 ? -2.837 -5.147 13.198 1.00 91.31 96 GLU A CA 1
ATOM 758 C C . GLU A 1 96 ? -3.288 -6.427 12.482 1.00 91.31 96 GLU A C 1
ATOM 760 O O . GLU A 1 96 ? -2.487 -7.087 11.823 1.00 91.31 96 GLU A O 1
ATOM 765 N N . THR A 1 97 ? -4.587 -6.738 12.536 1.00 91.06 97 THR A N 1
ATOM 766 C CA . THR A 1 97 ? -5.160 -7.941 11.912 1.00 91.06 97 THR A CA 1
ATOM 767 C C . THR A 1 97 ? -4.972 -7.949 10.396 1.00 91.06 97 THR A C 1
ATOM 769 O O . THR A 1 97 ? -4.614 -8.980 9.829 1.00 91.06 97 THR A O 1
ATOM 772 N N . VAL A 1 98 ? -5.207 -6.813 9.731 1.00 90.62 98 VAL A N 1
ATOM 773 C CA . VAL A 1 98 ? -5.096 -6.715 8.264 1.00 90.62 98 VAL A CA 1
ATOM 774 C C . VAL A 1 98 ? -3.671 -6.441 7.779 1.00 90.62 98 VAL A C 1
ATOM 776 O O . VAL A 1 98 ? -3.436 -6.429 6.574 1.00 90.62 98 VAL A O 1
ATOM 779 N N . GLY A 1 99 ? -2.716 -6.196 8.684 1.00 90.62 99 GLY A N 1
ATOM 780 C CA . GLY A 1 99 ? -1.360 -5.793 8.308 1.00 90.62 99 GLY A CA 1
ATOM 781 C C . GLY A 1 99 ? -1.350 -4.470 7.537 1.00 90.62 99 GLY A C 1
ATOM 782 O O . GLY A 1 99 ? -0.786 -4.374 6.442 1.00 90.62 99 GLY A O 1
ATOM 783 N N . LEU A 1 100 ? -2.026 -3.447 8.077 1.00 91.75 100 LEU A N 1
ATOM 784 C CA . LEU A 1 100 ? -2.221 -2.181 7.365 1.00 91.75 100 LEU A CA 1
ATOM 785 C C . LEU A 1 100 ? -0.891 -1.499 7.009 1.00 91.75 100 LEU A C 1
ATOM 787 O O . LEU A 1 100 ? -0.795 -0.886 5.951 1.00 91.75 100 LEU A O 1
ATOM 791 N N . ASP A 1 101 ? 0.153 -1.660 7.823 1.00 90.44 101 ASP A N 1
ATOM 792 C CA . ASP A 1 101 ? 1.485 -1.117 7.528 1.00 90.44 101 ASP A CA 1
ATOM 793 C C . ASP A 1 101 ? 2.079 -1.708 6.242 1.00 90.44 101 ASP A C 1
ATOM 795 O O . ASP A 1 101 ? 2.607 -0.982 5.395 1.00 90.44 101 ASP A O 1
ATOM 799 N N . GLN A 1 102 ? 1.948 -3.023 6.041 1.00 89.62 102 GLN A N 1
ATOM 800 C CA . GLN A 1 102 ? 2.420 -3.676 4.821 1.00 89.62 102 GLN A CA 1
ATOM 801 C C . GLN A 1 102 ? 1.586 -3.248 3.609 1.00 89.62 102 GLN A C 1
ATOM 803 O O . GLN A 1 102 ? 2.143 -3.010 2.534 1.00 89.62 102 GLN A O 1
ATOM 808 N N . LEU A 1 103 ? 0.267 -3.104 3.778 1.00 92.50 103 LEU A N 1
ATOM 809 C CA . LEU A 1 103 ? -0.615 -2.593 2.726 1.00 92.50 103 LEU A CA 1
ATOM 810 C C . LEU A 1 103 ? -0.25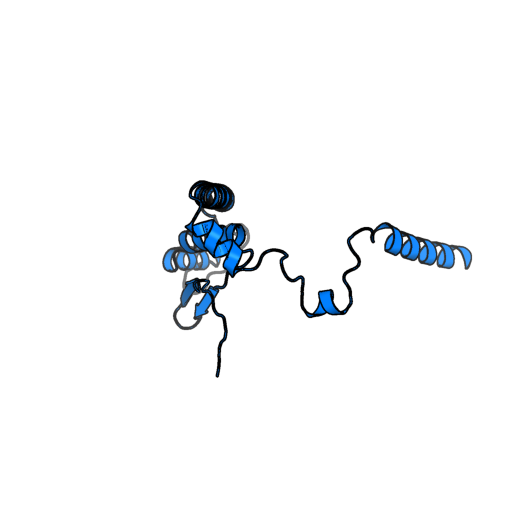6 -1.156 2.334 1.00 92.50 103 LEU A C 1
ATOM 812 O O . LEU A 1 103 ? -0.201 -0.846 1.145 1.00 92.50 103 LEU A O 1
ATOM 816 N N . LEU A 1 104 ? 0.046 -0.293 3.306 1.00 93.12 104 LEU A N 1
ATOM 817 C CA . LEU A 1 104 ? 0.477 1.082 3.060 1.00 93.12 104 LEU A CA 1
ATOM 818 C C . LEU A 1 104 ? 1.819 1.135 2.329 1.00 93.12 104 LEU A C 1
ATOM 820 O O . LEU A 1 104 ? 1.966 1.935 1.407 1.00 93.12 104 LEU A O 1
ATOM 824 N N . GLN A 1 105 ? 2.769 0.258 2.665 1.00 92.69 105 GLN A N 1
ATOM 825 C CA . GLN A 1 105 ? 4.045 0.160 1.950 1.00 92.69 105 GLN A CA 1
ATOM 826 C C . GLN A 1 105 ? 3.849 -0.206 0.472 1.00 92.69 105 GLN A C 1
ATOM 828 O O . GLN A 1 105 ? 4.449 0.409 -0.416 1.00 92.69 105 GLN A O 1
ATOM 833 N N . VAL A 1 106 ? 2.994 -1.193 0.190 1.00 92.44 106 VAL A N 1
ATOM 834 C CA . VAL A 1 106 ? 2.657 -1.588 -1.187 1.00 92.44 106 VAL A CA 1
ATOM 835 C C . VAL A 1 106 ? 1.939 -0.452 -1.915 1.00 92.44 106 VAL A C 1
ATOM 837 O O . VAL A 1 106 ? 2.316 -0.111 -3.036 1.00 92.44 106 VAL A O 1
ATOM 840 N N . ALA A 1 107 ? 0.971 0.187 -1.257 1.00 93.81 107 ALA A N 1
ATOM 841 C CA . ALA A 1 107 ? 0.235 1.316 -1.809 1.00 93.81 107 ALA A CA 1
ATOM 842 C C . ALA A 1 107 ? 1.153 2.490 -2.161 1.00 93.81 107 ALA A C 1
ATOM 844 O O . ALA A 1 107 ? 1.073 3.027 -3.263 1.00 93.81 107 ALA A O 1
ATOM 845 N N . ALA A 1 108 ? 2.066 2.867 -1.264 1.00 94.94 108 ALA A N 1
ATOM 846 C CA . ALA A 1 108 ? 3.018 3.944 -1.506 1.00 94.94 108 ALA A CA 1
ATOM 847 C C . ALA A 1 108 ? 3.927 3.634 -2.701 1.00 94.94 108 ALA A C 1
ATOM 849 O O . ALA A 1 108 ? 4.122 4.495 -3.559 1.00 94.94 108 ALA A O 1
ATOM 850 N N . ARG A 1 109 ? 4.421 2.395 -2.814 1.00 93.88 109 ARG A N 1
ATOM 851 C CA . ARG A 1 109 ? 5.198 1.951 -3.980 1.00 93.88 109 ARG A CA 1
ATOM 852 C C . ARG A 1 109 ? 4.397 2.087 -5.275 1.00 93.88 109 ARG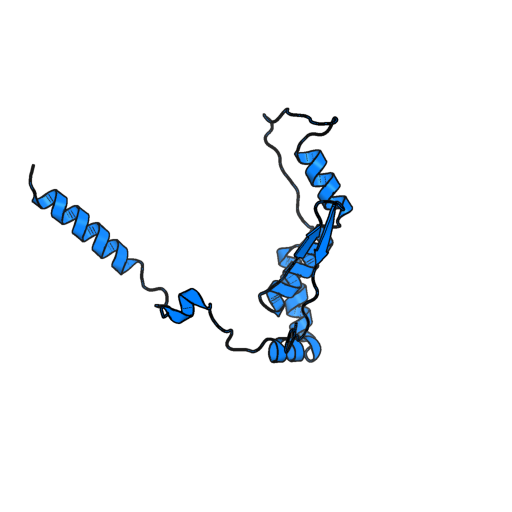 A C 1
ATOM 854 O O . ARG A 1 109 ? 4.912 2.644 -6.242 1.00 93.88 109 ARG A O 1
ATOM 861 N N . ASN A 1 110 ? 3.153 1.616 -5.295 1.00 93.50 110 ASN A N 1
ATOM 862 C CA . ASN A 1 110 ? 2.308 1.644 -6.490 1.00 93.50 110 ASN A CA 1
ATOM 863 C C . ASN A 1 110 ? 1.913 3.072 -6.887 1.00 93.50 110 ASN A C 1
ATOM 865 O O . ASN A 1 110 ? 1.966 3.419 -8.066 1.00 93.50 110 ASN A O 1
ATOM 869 N N . LEU A 1 111 ? 1.624 3.938 -5.915 1.00 93.19 111 LEU A N 1
ATOM 870 C CA . LEU A 1 111 ? 1.355 5.355 -6.159 1.00 93.19 111 LEU A CA 1
ATOM 871 C C . LEU A 1 111 ? 2.579 6.083 -6.722 1.00 93.19 111 LEU A C 1
ATOM 873 O O . LEU A 1 111 ? 2.439 6.874 -7.650 1.00 93.19 111 LEU A O 1
ATOM 877 N N . VAL A 1 112 ? 3.778 5.808 -6.203 1.00 94.19 112 VAL A N 1
ATOM 878 C CA . VAL A 1 112 ? 5.012 6.424 -6.712 1.00 94.19 112 VAL A CA 1
ATOM 879 C C . VAL A 1 112 ? 5.368 5.896 -8.105 1.00 94.19 112 VAL A C 1
ATOM 881 O O . VAL A 1 112 ? 5.796 6.675 -8.952 1.00 94.19 112 VAL A O 1
ATOM 884 N N . ALA A 1 113 ? 5.199 4.596 -8.355 1.00 92.25 113 ALA A N 1
ATOM 885 C CA . ALA A 1 113 ? 5.555 3.981 -9.632 1.00 92.25 113 ALA A CA 1
ATOM 886 C C . ALA A 1 113 ? 4.540 4.258 -10.751 1.00 92.25 113 ALA A C 1
ATOM 888 O O . ALA A 1 113 ? 4.935 4.484 -11.892 1.00 92.25 113 ALA A O 1
ATOM 889 N N . PHE A 1 114 ? 3.242 4.213 -10.440 1.00 90.31 114 PHE A N 1
ATOM 890 C CA . PHE A 1 114 ? 2.166 4.125 -11.436 1.00 90.31 114 PHE A CA 1
ATOM 891 C C . PHE A 1 114 ? 1.034 5.138 -11.221 1.00 90.31 114 PHE A C 1
ATOM 893 O O . PHE A 1 114 ? 0.104 5.211 -12.028 1.00 90.31 114 PHE A O 1
ATOM 900 N N . GLY A 1 115 ? 1.071 5.902 -10.126 1.00 88.56 115 GLY A N 1
ATOM 901 C CA . GLY A 1 115 ? 0.084 6.936 -9.813 1.00 88.56 115 GLY A CA 1
ATOM 902 C C . GLY A 1 115 ? -1.266 6.423 -9.307 1.00 88.56 115 GLY A C 1
ATOM 903 O O . GLY A 1 115 ? -2.141 7.236 -9.030 1.00 88.56 115 GLY A O 1
ATOM 904 N N . ASN A 1 116 ? -1.456 5.107 -9.176 1.00 88.00 116 ASN A N 1
ATOM 905 C CA . ASN A 1 116 ? -2.717 4.506 -8.740 1.00 88.00 116 ASN A CA 1
ATOM 906 C C . ASN A 1 116 ? -2.468 3.346 -7.773 1.00 88.00 116 ASN A C 1
ATOM 908 O O . ASN A 1 116 ? -1.418 2.716 -7.818 1.00 88.00 116 ASN A O 1
ATOM 912 N N . GLU A 1 117 ? -3.455 3.065 -6.926 1.00 90.81 117 GLU A N 1
ATOM 913 C CA . GLU A 1 117 ? -3.538 1.882 -6.068 1.00 90.81 117 GLU A CA 1
ATOM 914 C C . GLU A 1 117 ? -5.016 1.592 -5.781 1.00 90.81 117 GLU A C 1
ATOM 916 O O . GLU A 1 117 ? -5.801 2.524 -5.590 1.00 90.81 117 GLU A O 1
ATOM 921 N N . PHE A 1 118 ? -5.398 0.313 -5.725 1.00 90.69 118 PHE A N 1
ATOM 922 C CA . PHE A 1 118 ? -6.774 -0.091 -5.435 1.00 90.69 118 PHE A CA 1
ATOM 923 C C . PHE A 1 118 ? -6.822 -1.140 -4.335 1.00 90.69 118 PHE A C 1
ATOM 925 O O . PHE A 1 118 ? -6.124 -2.148 -4.396 1.00 90.69 118 PHE A O 1
ATOM 932 N N . TRP A 1 119 ? -7.706 -0.940 -3.361 1.00 91.88 119 TRP A N 1
ATOM 933 C CA . TRP A 1 119 ? -7.953 -1.902 -2.292 1.00 91.88 119 TRP A CA 1
ATOM 934 C C . TRP A 1 119 ? -9.359 -2.475 -2.399 1.00 91.88 119 TRP A C 1
ATOM 936 O O . TRP A 1 119 ? -10.338 -1.749 -2.581 1.00 91.88 119 TRP A O 1
ATOM 946 N N . TRP A 1 120 ? -9.464 -3.790 -2.240 1.00 89.31 120 TRP A N 1
ATOM 947 C CA . TRP A 1 120 ? -10.729 -4.475 -2.044 1.00 89.31 120 TRP A CA 1
ATOM 948 C C . TRP A 1 120 ? -10.992 -4.609 -0.549 1.00 89.31 120 TRP A C 1
ATOM 950 O O . TRP A 1 120 ? -10.336 -5.385 0.142 1.00 89.31 120 TRP A O 1
ATOM 960 N N . ILE A 1 121 ? -12.015 -3.910 -0.063 1.00 89.06 121 ILE A N 1
ATOM 961 C CA . ILE A 1 121 ? -12.487 -4.029 1.318 1.00 89.06 121 ILE A CA 1
ATOM 962 C C . ILE A 1 121 ? -13.624 -5.054 1.358 1.00 89.06 121 ILE A C 1
ATOM 964 O O . ILE A 1 121 ? -14.604 -4.917 0.620 1.00 89.06 121 ILE A O 1
ATOM 968 N N . ARG A 1 122 ? -13.515 -6.087 2.203 1.00 85.88 122 ARG A N 1
ATOM 969 C CA . ARG A 1 122 ? -14.575 -7.084 2.447 1.00 85.88 122 ARG A CA 1
ATOM 970 C C . ARG A 1 122 ? -15.111 -6.944 3.875 1.00 85.88 122 ARG A C 1
ATOM 972 O O . ARG A 1 122 ? -14.678 -7.669 4.767 1.00 85.88 122 ARG A O 1
ATOM 979 N N . PRO A 1 123 ? -16.114 -6.069 4.11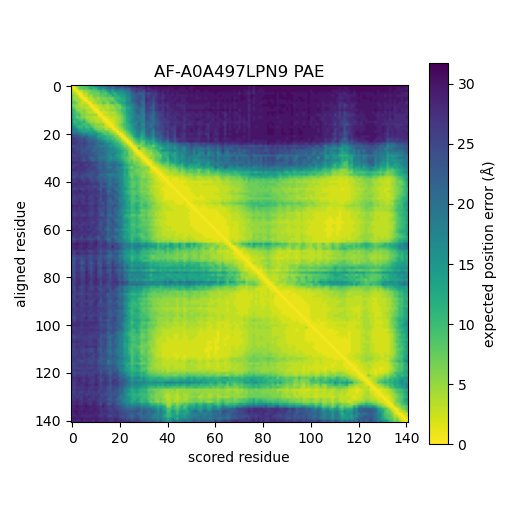3 1.00 73.94 123 PRO A N 1
ATOM 980 C CA . PRO A 1 123 ? -16.571 -5.734 5.466 1.00 73.94 123 PRO A CA 1
ATOM 981 C C . PRO A 1 123 ? -17.107 -6.919 6.273 1.00 73.94 123 PRO A C 1
ATOM 983 O O . PRO A 1 123 ? -17.022 -6.915 7.493 1.00 73.94 123 PRO A O 1
ATOM 986 N N . LYS A 1 124 ? -17.678 -7.931 5.604 1.00 78.50 124 LYS A N 1
ATOM 987 C CA . LYS A 1 124 ? -18.213 -9.131 6.272 1.00 78.50 124 LYS A CA 1
ATOM 988 C C . LYS A 1 124 ? -17.121 -10.062 6.790 1.00 78.50 124 LYS A C 1
ATOM 990 O O . LYS A 1 124 ? -17.347 -10.774 7.758 1.00 78.50 124 LYS A O 1
ATOM 995 N N . GLU A 1 125 ? -15.982 -10.071 6.113 1.00 76.50 125 GLU A N 1
ATOM 996 C CA . GLU A 1 125 ? -14.844 -10.938 6.418 1.00 76.50 125 GLU A CA 1
ATOM 997 C C . GLU A 1 125 ? -13.785 -10.195 7.242 1.00 76.50 125 GLU A C 1
ATOM 999 O O . GLU A 1 125 ? -12.882 -10.827 7.773 1.00 76.50 125 GLU A O 1
ATOM 1004 N N . GLY A 1 126 ? -13.914 -8.868 7.377 1.00 80.00 126 GLY A N 1
ATOM 1005 C CA . GLY A 1 126 ? -12.951 -8.028 8.087 1.00 80.00 126 GLY A CA 1
ATOM 1006 C C . GLY A 1 126 ? -11.616 -7.894 7.358 1.00 80.00 126 GLY A C 1
ATOM 1007 O O . GLY A 1 126 ? -10.624 -7.569 7.994 1.00 80.00 126 GLY A O 1
ATOM 1008 N N . ASP A 1 127 ? -11.592 -8.149 6.048 1.00 85.06 127 ASP A N 1
ATOM 1009 C CA . ASP A 1 127 ? -10.359 -8.244 5.270 1.00 85.06 127 ASP A CA 1
ATOM 1010 C C . ASP A 1 127 ? -10.187 -7.067 4.300 1.00 85.06 127 ASP A C 1
ATOM 1012 O O . ASP A 1 127 ? -11.162 -6.521 3.760 1.00 85.06 127 ASP A O 1
ATOM 1016 N N . VAL A 1 128 ? -8.930 -6.700 4.065 1.00 90.06 128 VAL A N 1
ATOM 1017 C CA . VAL A 1 128 ? -8.509 -5.659 3.127 1.00 90.06 128 VAL A CA 1
ATOM 1018 C C . VAL A 1 128 ? -7.375 -6.213 2.282 1.00 90.06 128 VAL A C 1
ATOM 1020 O O . VAL A 1 128 ? -6.309 -6.541 2.787 1.00 90.06 128 VAL A O 1
ATOM 1023 N N . ILE A 1 129 ? -7.598 -6.287 0.971 1.00 87.25 129 ILE A N 1
ATOM 1024 C CA . ILE A 1 129 ? -6.612 -6.826 0.034 1.00 87.25 129 ILE A CA 1
ATOM 1025 C C . ILE A 1 129 ? -6.236 -5.758 -0.989 1.00 87.25 129 ILE A C 1
ATOM 1027 O O . ILE A 1 129 ? -7.112 -5.178 -1.633 1.00 87.25 129 ILE A O 1
ATOM 1031 N N . SER A 1 130 ? -4.934 -5.535 -1.180 1.00 86.00 130 SER A N 1
ATOM 1032 C CA . SER A 1 130 ? -4.423 -4.760 -2.316 1.00 86.00 130 SER A CA 1
ATOM 1033 C C . SER A 1 130 ? -4.680 -5.524 -3.618 1.00 86.00 130 SER A C 1
ATOM 1035 O O . SER A 1 130 ? -4.304 -6.690 -3.760 1.00 86.00 130 SER A O 1
ATOM 1037 N N . ILE A 1 131 ? -5.364 -4.879 -4.562 1.00 88.06 131 ILE A N 1
ATOM 1038 C CA . ILE A 1 131 ? -5.609 -5.428 -5.892 1.00 88.06 131 ILE A CA 1
ATOM 1039 C C . ILE A 1 131 ? -4.345 -5.175 -6.715 1.00 88.06 131 ILE A C 1
ATOM 1041 O O . ILE A 1 131 ? -4.011 -4.013 -6.956 1.00 88.06 131 ILE A O 1
ATOM 1045 N N . PRO A 1 132 ? -3.647 -6.223 -7.186 1.00 82.62 132 PRO A N 1
ATOM 1046 C CA . PRO A 1 132 ? -2.423 -6.013 -7.933 1.00 82.62 132 PRO A CA 1
ATOM 1047 C C . PRO A 1 132 ? -2.712 -5.270 -9.238 1.00 82.62 132 PRO A C 1
ATOM 1049 O O . PRO A 1 132 ? -3.666 -5.578 -9.959 1.00 82.62 132 PRO A O 1
ATOM 1052 N N . LEU A 1 133 ? -1.855 -4.305 -9.555 1.00 82.06 133 LEU A N 1
ATOM 1053 C CA . LEU A 1 133 ? -1.911 -3.595 -10.822 1.00 82.06 133 LEU A CA 1
ATOM 1054 C C . LEU A 1 133 ? -1.326 -4.491 -11.911 1.00 82.06 133 LEU A C 1
ATOM 1056 O O . LEU A 1 133 ? -0.125 -4.751 -11.948 1.00 82.06 133 LEU A O 1
ATOM 1060 N N . PHE A 1 134 ? -2.190 -4.975 -12.796 1.00 72.38 134 PHE A N 1
ATOM 1061 C CA . PHE A 1 134 ? -1.786 -5.732 -13.974 1.00 72.38 134 PHE A CA 1
ATOM 1062 C C . PHE A 1 134 ? -1.959 -4.892 -15.234 1.00 72.38 134 PHE A C 1
ATOM 1064 O O . PHE A 1 134 ? -2.790 -3.984 -15.291 1.00 72.38 134 PHE A O 1
ATOM 1071 N N . LYS A 1 135 ? -1.229 -5.272 -16.286 1.00 64.19 135 LYS A N 1
ATOM 1072 C CA . LYS A 1 135 ? -1.497 -4.839 -17.660 1.00 64.19 135 LYS A CA 1
ATOM 1073 C C . LYS A 1 135 ? -2.851 -5.397 -18.106 1.00 64.19 135 LYS A C 1
ATOM 1075 O O . LYS A 1 135 ? -2.923 -6.446 -18.741 1.00 64.19 135 LYS A O 1
ATOM 1080 N N . VAL A 1 136 ? -3.952 -4.758 -17.725 1.00 56.09 136 VAL A N 1
ATOM 1081 C CA . VAL A 1 136 ? -5.282 -5.186 -18.165 1.00 56.09 136 VAL A CA 1
ATOM 1082 C C . VAL A 1 136 ? -5.624 -4.438 -19.447 1.00 56.09 136 VAL A C 1
ATOM 1084 O O . VAL A 1 136 ? -6.161 -3.337 -19.417 1.00 56.09 136 VAL A O 1
ATOM 1087 N N . GLN A 1 137 ? -5.312 -5.050 -20.592 1.00 46.28 137 GLN A N 1
ATOM 1088 C CA . GLN A 1 137 ? -5.643 -4.499 -21.913 1.00 46.28 137 GLN A CA 1
ATOM 1089 C C . GLN A 1 137 ? -7.155 -4.477 -22.196 1.00 46.28 137 GLN A C 1
ATOM 1091 O O . GLN A 1 137 ? -7.614 -3.672 -23.005 1.00 46.28 137 GLN A O 1
ATOM 1096 N N . LYS A 1 138 ? -7.942 -5.359 -21.560 1.00 39.19 138 LYS A N 1
ATOM 1097 C CA . LYS A 1 138 ? -9.402 -5.431 -21.716 1.00 39.19 138 LYS A CA 1
ATOM 1098 C C . LYS A 1 138 ? -10.025 -6.312 -20.631 1.00 39.19 138 LYS A C 1
ATOM 1100 O O . LYS A 1 138 ? -9.572 -7.434 -20.431 1.00 39.19 138 LYS A O 1
ATOM 1105 N N . ILE A 1 139 ? -11.102 -5.846 -19.998 1.00 45.94 139 ILE A N 1
ATOM 1106 C CA . ILE A 1 139 ? -12.032 -6.706 -19.252 1.00 45.94 139 ILE A CA 1
ATOM 1107 C C . ILE A 1 139 ? -13.249 -6.892 -20.156 1.00 45.94 139 ILE A C 1
ATOM 1109 O O . ILE A 1 139 ? -14.037 -5.966 -20.342 1.00 45.94 139 ILE A O 1
ATOM 1113 N N . SER A 1 140 ? -13.353 -8.047 -20.808 1.00 37.09 140 SER A N 1
ATOM 1114 C CA . SER A 1 140 ? -14.567 -8.438 -21.530 1.00 37.09 140 SER A CA 1
ATOM 1115 C C . SER A 1 140 ? -15.485 -9.191 -20.575 1.00 37.09 140 SER A C 1
ATOM 1117 O O . SER A 1 140 ? -15.076 -10.224 -20.044 1.00 37.09 140 SER A O 1
ATOM 1119 N N . PHE A 1 141 ? -16.685 -8.652 -20.370 1.00 42.59 141 PHE A N 1
ATOM 1120 C CA . PHE A 1 141 ? -17.809 -9.340 -19.736 1.00 42.59 141 PHE A CA 1
ATOM 1121 C C . PHE A 1 141 ? -18.529 -10.233 -20.746 1.00 42.59 141 PHE A C 1
ATOM 1123 O O . PHE A 1 141 ? -18.567 -9.842 -21.939 1.00 42.59 141 PHE A O 1
#

Radius of gyration: 23.7 Å; Cα contacts (8 Å, |Δi|>4): 82; chains: 1; bounding box: 43×65×49 Å

Mean predicted aligned error: 12.84 Å

Solvent-accessible surface area (backbone atoms only — not comparable to full-atom values): 8822 Å² total; per-residue (Å²): 139,60,74,66,59,61,52,53,51,54,52,49,54,52,49,54,63,57,72,71,57,87,61,82,85,67,49,76,63,40,72,73,75,45,81,79,68,94,66,50,72,68,57,47,50,50,47,46,73,73,33,68,69,54,38,50,52,31,49,54,52,18,46,72,72,38,63,95,51,85,83,87,86,74,66,90,84,68,75,69,61,63,97,87,34,38,70,59,59,50,50,52,53,49,38,62,73,51,40,44,58,61,51,47,43,52,40,39,32,34,36,68,62,70,70,48,74,51,72,49,75,38,81,92,77,70,44,62,43,79,52,80,90,66,93,73,90,70,88,84,131

Nearest PDB structures (foldseek):
  8to2-assembly1_K  TM=2.274E-01  e=1.304E+00  Synechocystis sp. PCC 6803
  7vea-assembly1_aJ  TM=2.374E-01  e=1.783E+00  Thermosynechococcus vestitus BP-1
  1b33-assembly2_M  TM=2.131E-01  e=1.898E+00  Mastigocladus laminosus
  2v8a-assembly1_B  TM=2.092E-01  e=2.597E+00  Thermosynechococcus vestitus BP-1
  8imj-assembly1_G  TM=2.106E-01  e=6.242E+00  Anthocerotibacter panamensis